Protein AF-A0A359KHU2-F1 (afdb_monomer)

Sequence (133 aa):
MDNITGSVISAAAETDDRGTYNAELVQIEGGAFSRIGGPVVDLYRGGTDESTFGPRLVIRGASFERVGSSERPSILMRGVQHAELVDNTLTDSGAISFSHRVGEPVLAVAGNRLVRTPEMQTDIAPIAATEEF

Mean predicted aligned error: 3.94 Å

Nearest PDB structures (foldseek):
  8bwk-assembly2_B  TM=9.167E-01  e=1.072E-06  uncultured bacterium
  5gkd-assembly3_C  TM=9.195E-01  e=2.339E-06  Paraglaciecola chathamensis
  8bwk-assembly4_D  TM=9.504E-01  e=8.592E-06  uncultured bacterium
  5gkq-assembly1_A  TM=8.945E-01  e=5.894E-05  Paraglaciecola chathamensis S18K6
  7o7t-assembly1_A  TM=8.087E-01  e=2.165E-04  Paraglaciecola sp. T6c

Solvent-accessible surface area (backbone atoms only — not comparable to full-atom values): 6817 Å² total; per-residue (Å²): 91,68,74,38,74,49,54,76,41,75,34,50,81,49,77,81,41,75,40,49,58,71,51,59,71,49,78,43,77,40,63,54,39,31,45,21,54,22,18,50,37,35,41,29,33,28,45,76,60,74,90,62,82,50,29,33,39,39,39,34,53,25,38,35,37,36,16,20,33,98,90,35,35,25,32,35,36,32,29,50,30,31,37,36,45,32,48,28,39,34,32,56,21,15,25,42,36,43,38,77,68,61,85,88,54,49,44,26,47,35,78,59,45,70,43,83,24,59,72,73,45,59,83,67,84,71,40,75,58,64,97,86,120

Structure (mmCIF, N/CA/C/O backbone):
data_AF-A0A359KHU2-F1
#
_entry.id   AF-A0A359KHU2-F1
#
loop_
_atom_site.group_PDB
_atom_site.id
_atom_site.type_symbol
_atom_site.label_atom_id
_atom_site.label_alt_id
_atom_site.label_comp_id
_atom_site.label_asym_id
_atom_site.label_entity_id
_atom_site.label_seq_id
_atom_site.pdbx_PDB_ins_code
_atom_site.Cartn_x
_atom_site.Cartn_y
_atom_site.Cartn_z
_atom_site.occupancy
_atom_site.B_iso_or_equiv
_atom_site.auth_seq_id
_atom_site.auth_comp_id
_atom_site.auth_asym_id
_atom_site.auth_atom_id
_atom_site.pdbx_PDB_model_num
ATOM 1 N N . MET A 1 1 ? 0.024 -5.464 15.284 1.00 85.88 1 MET A N 1
ATOM 2 C CA . MET A 1 1 ? 0.582 -4.121 15.546 1.00 85.88 1 MET A CA 1
ATOM 3 C C . MET A 1 1 ? -0.542 -3.218 16.005 1.00 85.88 1 MET A C 1
ATOM 5 O O . MET A 1 1 ? -1.641 -3.347 15.479 1.00 85.88 1 MET A O 1
ATOM 9 N N . ASP A 1 2 ? -0.284 -2.345 16.971 1.00 94.38 2 ASP A N 1
ATOM 10 C CA . ASP A 1 2 ? -1.311 -1.479 17.546 1.00 94.38 2 ASP A CA 1
ATOM 11 C C . ASP A 1 2 ? -0.733 -0.115 17.956 1.00 94.38 2 ASP A C 1
ATOM 13 O O . ASP A 1 2 ? 0.409 -0.049 18.409 1.00 94.38 2 ASP A O 1
ATOM 17 N N . ASN A 1 3 ? -1.537 0.942 17.821 1.00 96.00 3 ASN A N 1
ATOM 18 C CA . ASN A 1 3 ? -1.270 2.307 18.286 1.00 96.00 3 ASN A CA 1
ATOM 19 C C . ASN A 1 3 ? 0.041 2.914 17.750 1.00 96.00 3 ASN A C 1
ATOM 21 O O . ASN A 1 3 ? 0.915 3.336 18.509 1.00 96.00 3 ASN A O 1
ATOM 25 N N . ILE A 1 4 ? 0.163 2.965 16.424 1.00 96.31 4 ILE A N 1
ATOM 26 C CA . ILE A 1 4 ? 1.307 3.548 15.712 1.00 96.31 4 ILE A CA 1
ATOM 27 C C . ILE A 1 4 ? 0.867 4.858 15.061 1.00 96.31 4 ILE A C 1
ATOM 29 O O . ILE A 1 4 ? -0.171 4.912 14.415 1.00 96.31 4 ILE A O 1
ATOM 33 N N . THR A 1 5 ? 1.647 5.929 15.193 1.00 93.75 5 THR A N 1
ATOM 34 C CA . THR A 1 5 ? 1.281 7.247 14.637 1.00 93.75 5 THR A CA 1
ATOM 35 C C . THR A 1 5 ? 1.648 7.413 13.159 1.00 93.75 5 THR A C 1
ATOM 37 O O . THR A 1 5 ? 1.005 8.194 12.458 1.00 93.75 5 THR A O 1
ATOM 40 N N . GLY A 1 6 ? 2.666 6.688 12.688 1.00 92.25 6 GLY A N 1
ATOM 41 C CA . GLY A 1 6 ? 3.129 6.669 11.298 1.00 92.25 6 GLY A CA 1
ATOM 42 C C . GLY A 1 6 ? 2.721 5.399 10.549 1.00 92.25 6 GLY A C 1
ATOM 43 O O . GLY A 1 6 ? 1.660 4.832 10.810 1.00 92.25 6 GLY A O 1
ATOM 44 N N . SER A 1 7 ? 3.580 4.959 9.629 1.00 95.38 7 SER A N 1
ATOM 45 C CA . SER A 1 7 ? 3.407 3.714 8.872 1.00 95.38 7 SER A CA 1
ATOM 46 C C . SER A 1 7 ? 4.072 2.524 9.566 1.00 95.38 7 SER A C 1
ATOM 48 O O . SER A 1 7 ? 5.004 2.706 10.350 1.00 95.38 7 SER A O 1
ATOM 50 N N . VAL A 1 8 ? 3.629 1.299 9.261 1.00 95.94 8 VAL A N 1
ATOM 51 C CA . VAL A 1 8 ? 4.294 0.075 9.757 1.00 95.94 8 VAL A CA 1
ATOM 52 C C . VAL A 1 8 ? 5.480 -0.292 8.865 1.00 95.94 8 VAL A C 1
ATOM 54 O O . VAL A 1 8 ? 6.586 -0.487 9.360 1.00 95.94 8 VAL A O 1
ATOM 57 N N . ILE A 1 9 ? 5.261 -0.341 7.552 1.00 95.75 9 ILE A N 1
ATOM 58 C CA . ILE A 1 9 ? 6.290 -0.521 6.528 1.00 95.75 9 ILE A CA 1
ATOM 59 C C . ILE A 1 9 ? 6.288 0.736 5.663 1.00 95.75 9 ILE A C 1
ATOM 61 O O . ILE A 1 9 ? 5.299 1.040 4.998 1.00 95.75 9 ILE A O 1
ATOM 65 N N . SER A 1 10 ? 7.399 1.468 5.686 1.00 94.81 10 SER A N 1
ATOM 66 C CA . SER A 1 10 ? 7.629 2.619 4.815 1.00 94.81 10 SER A CA 1
ATOM 67 C C . SER A 1 10 ? 8.832 2.329 3.926 1.00 94.81 10 SER A C 1
ATOM 69 O O . SER A 1 10 ? 9.971 2.336 4.389 1.00 94.81 10 SER A O 1
ATOM 71 N N . ALA A 1 11 ? 8.558 2.035 2.660 1.00 92.62 11 ALA A N 1
ATOM 72 C CA . ALA A 1 11 ? 9.534 1.765 1.610 1.00 92.62 11 ALA A CA 1
ATOM 73 C C . ALA A 1 11 ? 9.298 2.763 0.464 1.00 92.62 11 ALA A C 1
ATOM 75 O O . ALA A 1 11 ? 9.034 2.394 -0.681 1.00 92.62 11 ALA A O 1
ATOM 76 N N . ALA A 1 12 ? 9.331 4.046 0.837 1.00 88.94 12 ALA A N 1
ATOM 77 C CA . ALA A 1 12 ? 9.010 5.176 -0.026 1.00 88.94 12 ALA A CA 1
ATOM 78 C C . ALA A 1 12 ? 9.996 6.352 0.109 1.00 88.94 12 ALA A C 1
ATOM 80 O O . ALA A 1 12 ? 9.623 7.512 -0.062 1.00 88.94 12 ALA A O 1
ATOM 81 N N . ALA A 1 13 ? 11.247 6.060 0.470 1.00 84.50 13 ALA A N 1
ATOM 82 C CA . ALA A 1 13 ? 12.287 7.066 0.663 1.00 84.50 13 ALA A CA 1
ATOM 83 C C . ALA A 1 13 ? 12.865 7.585 -0.668 1.00 84.50 13 ALA A C 1
ATOM 85 O O . ALA A 1 13 ? 13.254 8.752 -0.745 1.00 84.50 13 ALA A O 1
ATOM 86 N N . GLU A 1 14 ? 12.891 6.752 -1.714 1.00 80.69 14 GLU A N 1
ATOM 87 C CA . GLU A 1 14 ? 13.364 7.150 -3.048 1.00 80.69 14 GLU A CA 1
ATOM 88 C C . GLU A 1 14 ? 12.372 8.108 -3.708 1.00 80.69 14 GLU A C 1
ATOM 90 O O . GLU A 1 14 ? 11.324 7.689 -4.170 1.00 80.69 14 GLU A O 1
ATOM 95 N N . THR A 1 15 ? 12.669 9.404 -3.757 1.00 80.25 15 THR A N 1
ATOM 96 C CA . THR A 1 15 ? 11.730 10.435 -4.259 1.00 80.25 15 THR A CA 1
ATOM 97 C C . THR A 1 15 ? 12.274 11.223 -5.447 1.00 80.25 15 THR A C 1
ATOM 99 O O . THR A 1 15 ? 11.701 12.232 -5.847 1.00 80.25 15 THR A O 1
ATOM 102 N N . ASP A 1 16 ? 13.384 10.767 -6.023 1.00 80.88 16 ASP A N 1
ATOM 103 C CA . ASP A 1 16 ? 14.092 11.444 -7.111 1.00 80.88 16 ASP A CA 1
ATOM 104 C C . ASP A 1 16 ? 13.606 11.052 -8.518 1.00 80.88 16 ASP A C 1
ATOM 106 O O . ASP A 1 16 ? 14.138 11.547 -9.512 1.00 80.88 16 ASP A O 1
ATOM 110 N N . ASP A 1 17 ? 12.596 10.181 -8.589 1.00 79.12 17 ASP A N 1
ATOM 111 C CA . ASP A 1 17 ? 11.946 9.717 -9.813 1.00 79.12 17 ASP A CA 1
ATOM 112 C C . ASP A 1 17 ? 12.895 9.079 -10.840 1.00 79.12 17 ASP A C 1
ATOM 114 O O . ASP A 1 17 ? 12.713 9.214 -12.051 1.00 79.12 17 ASP A O 1
ATOM 118 N N . ARG A 1 18 ? 13.895 8.327 -10.361 1.00 79.69 18 ARG A N 1
ATOM 119 C CA . ARG A 1 18 ? 14.868 7.626 -11.218 1.00 79.69 18 ARG A CA 1
ATOM 120 C C . ARG A 1 18 ? 14.584 6.146 -11.468 1.00 79.69 18 ARG A C 1
ATOM 122 O O . ARG A 1 18 ? 15.424 5.480 -12.059 1.00 79.69 18 ARG A O 1
ATOM 129 N N . GLY A 1 19 ? 13.437 5.624 -11.036 1.00 74.38 19 GLY A N 1
ATOM 130 C CA . GLY A 1 19 ? 13.144 4.190 -11.132 1.00 74.38 19 GLY A CA 1
ATOM 131 C C . GLY A 1 19 ? 13.598 3.366 -9.932 1.00 74.38 19 GLY A C 1
ATOM 132 O O . GLY A 1 19 ? 13.262 2.188 -9.857 1.00 74.38 19 GLY A O 1
ATOM 133 N N . THR A 1 20 ? 14.321 3.963 -8.982 1.00 81.62 20 THR A N 1
ATOM 134 C CA . THR A 1 20 ? 14.753 3.302 -7.748 1.00 81.62 20 THR A CA 1
ATOM 135 C C . THR A 1 20 ? 13.575 3.073 -6.798 1.00 81.62 20 THR A C 1
ATOM 137 O O . THR A 1 20 ? 12.600 3.830 -6.766 1.00 81.62 20 THR A O 1
ATOM 140 N N . TYR A 1 21 ? 13.658 1.994 -6.022 1.00 85.19 21 T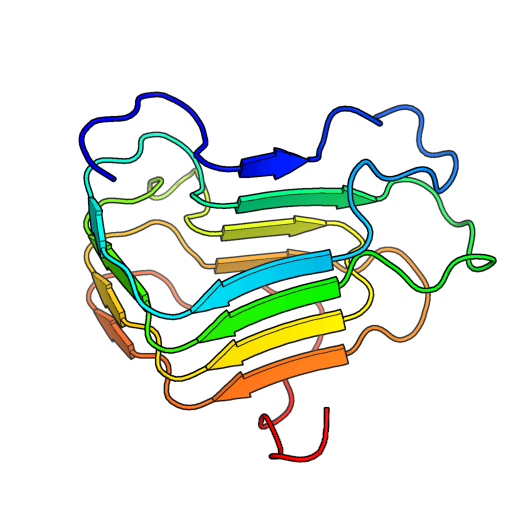YR A N 1
ATOM 141 C CA . TYR A 1 21 ? 12.681 1.637 -4.997 1.00 85.19 21 TYR A CA 1
ATOM 142 C C . TYR A 1 21 ? 13.363 0.899 -3.842 1.00 85.19 21 TYR A C 1
ATOM 144 O O . TYR A 1 21 ? 14.428 0.306 -4.000 1.00 85.19 21 TYR A O 1
ATOM 152 N N . ASN A 1 22 ? 12.758 0.954 -2.653 1.00 88.50 22 ASN A N 1
ATOM 153 C CA . ASN A 1 22 ? 13.421 0.519 -1.419 1.00 88.50 22 ASN A CA 1
ATOM 154 C C . ASN A 1 22 ? 13.253 -0.971 -1.084 1.00 88.50 22 ASN A C 1
ATOM 156 O O . ASN A 1 22 ? 13.962 -1.473 -0.212 1.00 88.50 22 ASN A O 1
ATOM 160 N N . ALA A 1 23 ? 12.316 -1.672 -1.724 1.00 91.56 23 ALA A N 1
ATOM 161 C CA . ALA A 1 23 ? 12.045 -3.079 -1.448 1.00 91.56 23 ALA A CA 1
ATOM 162 C C . ALA A 1 23 ? 11.556 -3.815 -2.698 1.00 91.56 23 ALA A C 1
ATOM 164 O O . ALA A 1 23 ? 10.624 -3.360 -3.355 1.00 91.56 23 ALA A O 1
ATOM 165 N N . GLU A 1 24 ? 12.155 -4.972 -2.981 1.00 93.31 24 GLU A N 1
ATOM 166 C CA . GLU A 1 24 ? 11.721 -5.854 -4.071 1.00 93.31 24 GLU A CA 1
ATOM 167 C C . GLU A 1 24 ? 10.410 -6.565 -3.742 1.00 93.31 24 GLU A C 1
ATOM 169 O O . GLU A 1 24 ? 9.486 -6.555 -4.546 1.00 93.31 24 GLU A O 1
ATOM 174 N N . LEU A 1 25 ? 10.314 -7.143 -2.542 1.00 95.06 25 LEU A N 1
ATOM 175 C CA . LEU A 1 25 ? 9.147 -7.887 -2.083 1.00 95.06 25 LEU A CA 1
ATOM 176 C C . LEU A 1 25 ? 8.748 -7.425 -0.684 1.00 95.06 25 LEU A C 1
ATOM 178 O O . LEU A 1 25 ? 9.551 -7.463 0.249 1.00 95.06 25 LEU A O 1
ATOM 182 N N . VAL A 1 26 ? 7.480 -7.052 -0.534 1.00 97.12 26 VAL A N 1
ATOM 183 C CA . VAL A 1 26 ? 6.819 -6.897 0.764 1.00 97.12 26 VAL A CA 1
ATOM 184 C C . VAL A 1 26 ? 5.701 -7.925 0.853 1.00 97.12 26 VAL A C 1
ATOM 186 O O . VAL A 1 26 ? 4.825 -7.966 -0.007 1.00 97.12 26 VAL A O 1
ATOM 189 N N . GLN A 1 27 ? 5.722 -8.746 1.900 1.00 97.50 27 GLN A N 1
ATOM 190 C CA . GLN A 1 27 ? 4.746 -9.811 2.111 1.00 97.50 27 GLN A CA 1
ATOM 191 C C . GLN A 1 27 ? 4.183 -9.747 3.532 1.00 97.50 27 GLN A C 1
ATOM 193 O O . GLN A 1 27 ? 4.932 -9.697 4.508 1.00 97.50 27 GLN A O 1
ATOM 198 N N . ILE A 1 28 ? 2.856 -9.733 3.637 1.00 97.62 28 ILE A N 1
ATOM 199 C CA . ILE A 1 28 ? 2.099 -9.794 4.887 1.00 97.62 28 ILE A CA 1
ATOM 200 C C . ILE A 1 28 ? 1.130 -10.970 4.779 1.00 97.62 28 ILE A C 1
ATOM 202 O O . ILE A 1 28 ? 0.220 -10.960 3.954 1.00 97.62 28 ILE A O 1
ATOM 206 N N . GLU A 1 29 ? 1.309 -11.971 5.633 1.00 96.44 29 GLU A N 1
ATOM 207 C CA . GLU A 1 29 ? 0.415 -13.125 5.727 1.00 96.44 29 GLU A CA 1
ATOM 208 C C . GLU A 1 29 ? -0.210 -13.168 7.117 1.00 96.44 29 GLU A C 1
ATOM 210 O O . GLU A 1 29 ? 0.470 -13.328 8.133 1.00 96.44 29 GLU A O 1
ATOM 215 N N . GLY A 1 30 ? -1.523 -12.980 7.167 1.00 95.50 30 GLY A N 1
ATOM 216 C CA . GLY A 1 30 ? -2.262 -12.816 8.402 1.00 95.50 30 GLY A CA 1
ATOM 217 C C . GLY A 1 30 ? -1.932 -11.515 9.135 1.00 95.50 30 GLY A C 1
ATOM 218 O O . GLY A 1 30 ? -1.453 -10.526 8.579 1.00 95.50 30 GLY A O 1
ATOM 219 N N . GLY A 1 31 ? -2.203 -11.527 10.438 1.00 96.12 31 GLY A N 1
ATOM 220 C CA . GLY A 1 31 ? -1.914 -10.410 11.328 1.00 96.12 31 GLY A CA 1
ATOM 221 C C . GLY A 1 31 ? -3.082 -9.441 11.523 1.00 96.12 31 GLY A C 1
ATOM 222 O O . GLY A 1 31 ? -4.064 -9.408 10.779 1.00 96.12 31 GLY A O 1
ATOM 223 N N . ALA A 1 32 ? -2.966 -8.657 12.591 1.00 98.31 32 ALA A N 1
ATOM 224 C CA . ALA A 1 32 ? -3.922 -7.625 12.959 1.00 98.31 32 ALA A CA 1
ATOM 225 C C . ALA A 1 32 ? -3.199 -6.291 13.143 1.00 98.31 32 ALA A C 1
ATOM 227 O O . ALA A 1 32 ? -2.225 -6.195 13.900 1.00 98.31 32 ALA A O 1
ATOM 228 N N . PHE A 1 33 ? -3.686 -5.274 12.444 1.00 98.62 33 PHE A N 1
ATOM 229 C CA . PHE A 1 33 ? -3.181 -3.911 12.463 1.00 98.62 33 PHE A CA 1
ATOM 230 C C . PHE A 1 33 ? -4.304 -2.998 12.923 1.00 98.62 33 PHE A C 1
ATOM 232 O O . PHE A 1 33 ? -5.318 -2.868 12.241 1.00 98.62 33 PHE A O 1
ATOM 239 N N . SER A 1 34 ? -4.140 -2.378 14.085 1.00 98.38 34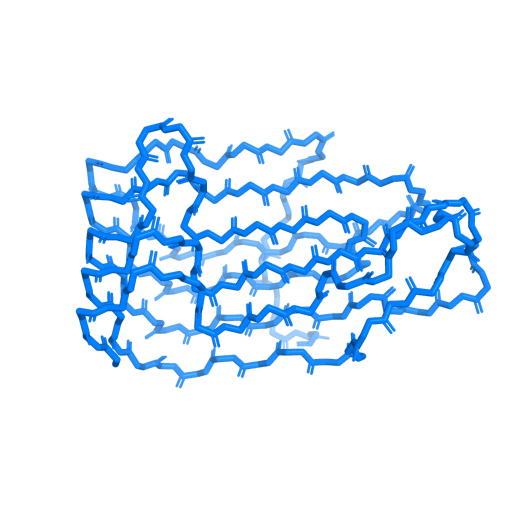 SER A N 1
ATOM 240 C CA . SER A 1 34 ? -5.152 -1.479 14.624 1.00 98.38 34 SER A CA 1
ATOM 241 C C . SER A 1 34 ? -4.564 -0.140 15.036 1.00 98.38 34 SER A C 1
ATOM 243 O O . SER A 1 34 ? -3.404 -0.057 15.433 1.00 98.38 34 SER A O 1
ATOM 245 N N . ARG A 1 35 ? -5.354 0.934 14.911 1.00 98.19 35 ARG A N 1
ATOM 246 C CA . ARG A 1 35 ? -4.944 2.291 15.327 1.00 98.19 35 ARG A CA 1
ATOM 247 C C . ARG A 1 35 ? -3.604 2.715 14.727 1.00 98.19 35 ARG A C 1
ATOM 249 O O . ARG A 1 35 ? -2.683 3.101 15.445 1.00 98.19 35 ARG A O 1
ATOM 256 N N . ILE A 1 36 ? -3.496 2.610 13.409 1.00 98.44 36 ILE A N 1
ATOM 257 C CA . ILE A 1 36 ? -2.305 3.032 12.673 1.00 98.44 36 ILE A CA 1
ATOM 258 C C . ILE A 1 36 ? -2.640 4.363 11.994 1.00 98.44 36 ILE A C 1
ATOM 260 O O . ILE A 1 36 ? -3.571 4.430 11.200 1.00 98.44 36 ILE A O 1
ATOM 264 N N . GLY A 1 37 ? -1.929 5.437 12.337 1.00 96.69 37 GLY A N 1
ATOM 265 C CA . GLY A 1 37 ? -2.213 6.796 11.860 1.00 96.69 37 GLY A CA 1
ATOM 266 C C . GLY A 1 37 ? -1.814 7.050 10.402 1.00 96.69 37 GLY A C 1
ATOM 267 O O . GLY A 1 37 ? -2.323 7.979 9.769 1.00 96.69 37 GLY A O 1
ATOM 268 N N . GLY A 1 38 ? -0.905 6.235 9.867 1.00 96.12 38 GLY A N 1
ATOM 269 C CA . GLY A 1 38 ? -0.570 6.155 8.448 1.00 96.12 38 GLY A CA 1
ATOM 270 C C . GLY A 1 38 ? -1.039 4.840 7.814 1.00 96.12 38 GLY A C 1
ATOM 271 O O . GLY A 1 38 ? -1.769 4.067 8.443 1.00 96.12 38 GLY A O 1
ATOM 272 N N . PRO A 1 39 ? -0.618 4.562 6.572 1.00 97.88 39 PRO A N 1
ATOM 273 C CA . PRO A 1 39 ? -0.834 3.254 5.974 1.00 97.88 39 PRO A CA 1
ATOM 274 C C . PRO A 1 39 ? -0.017 2.177 6.703 1.00 97.88 39 PRO A C 1
ATOM 276 O O . PRO A 1 39 ? 1.069 2.434 7.222 1.00 97.88 39 PRO A O 1
ATOM 279 N N . VAL A 1 40 ? -0.481 0.928 6.693 1.00 98.38 40 VAL A N 1
ATOM 280 C CA . VAL A 1 40 ? 0.370 -0.202 7.102 1.00 98.38 40 VAL A CA 1
ATOM 281 C C . VAL A 1 40 ? 1.530 -0.374 6.125 1.00 98.38 40 VAL A C 1
ATOM 283 O O . VAL A 1 40 ? 2.646 -0.620 6.570 1.00 98.38 40 VAL A O 1
ATOM 286 N N . VAL A 1 41 ? 1.295 -0.185 4.826 1.00 98.12 41 VAL A N 1
ATOM 287 C CA . VAL A 1 41 ? 2.334 -0.232 3.789 1.00 98.12 41 VAL A CA 1
ATOM 288 C C . VAL A 1 41 ? 2.297 1.052 2.965 1.00 98.12 41 VAL A C 1
ATOM 290 O O . VAL A 1 41 ? 1.265 1.360 2.374 1.00 98.12 41 VAL A O 1
ATOM 293 N N . ASP A 1 42 ? 3.417 1.772 2.910 1.00 97.50 42 ASP A N 1
ATOM 294 C CA . ASP A 1 42 ? 3.687 2.834 1.933 1.00 97.50 42 ASP A CA 1
ATOM 295 C C . ASP A 1 42 ? 4.824 2.377 1.014 1.00 97.50 42 ASP A C 1
ATOM 297 O O . ASP A 1 42 ? 5.985 2.325 1.432 1.00 97.50 42 ASP A O 1
ATOM 301 N N . LEU A 1 43 ? 4.470 1.992 -0.213 1.00 95.88 43 LEU A N 1
ATOM 302 C CA . LEU A 1 43 ? 5.403 1.575 -1.255 1.00 95.88 43 LEU A CA 1
ATOM 303 C C . LEU A 1 43 ? 5.428 2.596 -2.382 1.00 95.88 43 LEU A C 1
ATOM 305 O O . LEU A 1 43 ? 4.387 2.936 -2.956 1.00 95.88 43 LEU A O 1
ATOM 309 N N . TYR A 1 44 ? 6.635 3.034 -2.728 1.00 94.62 44 TYR A N 1
ATOM 310 C CA . TYR A 1 44 ? 6.860 3.972 -3.814 1.00 94.62 44 TYR A CA 1
ATOM 311 C C . TYR A 1 44 ? 7.987 3.514 -4.733 1.00 94.62 44 TYR A C 1
ATOM 313 O O . TYR A 1 44 ? 9.091 3.207 -4.286 1.00 94.62 44 TYR A O 1
ATOM 321 N N . ARG A 1 45 ? 7.693 3.545 -6.032 1.00 90.94 45 ARG A N 1
ATOM 322 C CA . ARG A 1 45 ? 8.667 3.563 -7.116 1.00 90.94 45 ARG A CA 1
ATOM 323 C C . ARG A 1 45 ? 8.382 4.775 -7.994 1.00 90.94 45 ARG A C 1
ATOM 325 O O . ARG A 1 45 ? 7.294 4.905 -8.561 1.00 90.94 45 ARG A O 1
ATOM 332 N N . GLY A 1 46 ? 9.358 5.669 -8.067 1.00 84.50 46 GLY A N 1
ATOM 333 C CA . GLY A 1 46 ? 9.288 6.878 -8.876 1.00 84.50 46 GLY A CA 1
ATOM 334 C C . GLY A 1 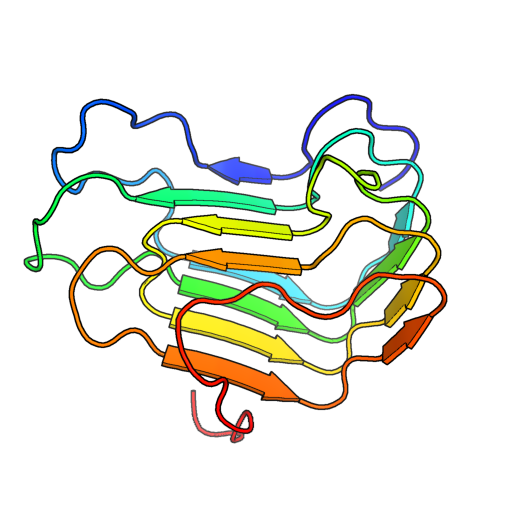46 ? 9.805 6.671 -10.296 1.00 84.50 46 GLY A C 1
ATOM 335 O O . GLY A 1 46 ? 10.426 5.658 -10.604 1.00 84.50 46 GLY A O 1
ATOM 336 N N . GLY A 1 47 ? 9.613 7.674 -11.148 1.00 83.19 47 GLY A N 1
ATOM 337 C CA . GLY A 1 47 ? 10.181 7.694 -12.498 1.00 83.19 47 GLY A CA 1
ATOM 338 C C . GLY A 1 47 ? 9.457 6.844 -13.540 1.00 83.19 47 GLY A C 1
ATOM 339 O O . GLY A 1 47 ? 8.353 6.346 -13.321 1.00 83.19 47 GLY A O 1
ATOM 340 N N . THR A 1 48 ? 10.096 6.729 -14.704 1.00 80.56 48 THR A N 1
ATOM 341 C CA . THR A 1 48 ? 9.577 6.028 -15.893 1.00 80.56 48 THR A CA 1
ATOM 342 C C . THR A 1 48 ? 10.501 4.909 -16.363 1.00 80.56 48 THR A C 1
ATOM 344 O O . THR A 1 48 ? 10.412 4.468 -17.503 1.00 80.56 48 THR A O 1
ATOM 347 N N . ASP A 1 49 ? 11.444 4.499 -15.520 1.00 77.56 49 ASP A N 1
ATOM 348 C CA . ASP A 1 49 ? 12.351 3.408 -15.843 1.00 77.56 49 ASP A CA 1
ATOM 349 C C . ASP A 1 49 ? 11.600 2.073 -15.767 1.00 77.56 49 ASP A C 1
ATOM 351 O O . ASP A 1 49 ? 11.062 1.714 -14.721 1.00 77.56 49 ASP A O 1
ATOM 355 N N . GLU A 1 50 ? 11.538 1.352 -16.881 1.00 79.94 50 GLU A N 1
ATOM 356 C CA . GLU A 1 50 ? 10.910 0.028 -16.989 1.00 79.94 50 GLU A CA 1
ATOM 357 C C . GLU A 1 50 ? 11.954 -1.102 -16.981 1.00 79.94 50 GLU A C 1
ATOM 359 O O . GLU A 1 50 ? 11.647 -2.249 -17.288 1.00 79.94 50 GLU A O 1
ATOM 364 N N . SER A 1 51 ? 13.210 -0.803 -16.626 1.00 81.81 51 SER A N 1
ATOM 365 C CA . SER A 1 51 ? 14.293 -1.796 -16.601 1.00 81.81 51 SER A CA 1
ATOM 366 C C . SER A 1 51 ? 14.291 -2.715 -15.370 1.00 81.81 51 SER A C 1
ATOM 368 O O . SER A 1 51 ? 15.180 -3.557 -15.224 1.00 81.81 51 SER A O 1
ATOM 370 N N . THR A 1 52 ? 13.299 -2.578 -14.487 1.00 81.44 52 THR A N 1
ATOM 371 C CA . THR A 1 52 ? 13.180 -3.331 -13.232 1.00 81.44 52 THR A CA 1
ATOM 372 C C . THR A 1 52 ? 11.828 -4.034 -13.129 1.00 81.44 52 THR A C 1
ATOM 374 O O . THR A 1 52 ? 10.864 -3.644 -13.783 1.00 81.44 52 THR A O 1
ATOM 377 N N . PHE A 1 53 ? 11.762 -5.087 -12.308 1.00 81.12 53 PHE A N 1
ATOM 378 C CA . PHE A 1 53 ? 10.572 -5.939 -12.177 1.00 81.12 53 PHE A CA 1
ATOM 379 C C . PHE A 1 53 ? 9.680 -5.589 -10.975 1.00 81.12 53 PHE A C 1
ATOM 381 O O . PHE A 1 53 ? 8.525 -6.007 -10.939 1.00 81.12 53 PHE A O 1
ATOM 388 N N . GLY A 1 54 ? 10.198 -4.851 -9.989 1.00 85.19 54 GLY A N 1
ATOM 389 C CA . GLY A 1 54 ? 9.519 -4.575 -8.723 1.00 85.19 54 GLY A CA 1
ATOM 390 C C . GLY A 1 54 ? 8.999 -3.137 -8.581 1.00 85.19 54 GLY A C 1
ATOM 391 O O . GLY A 1 54 ? 9.135 -2.321 -9.495 1.00 85.19 54 GLY A O 1
ATOM 392 N N . PRO A 1 55 ? 8.419 -2.785 -7.416 1.00 93.81 55 PRO A N 1
ATOM 393 C CA . PRO A 1 55 ? 8.154 -3.657 -6.268 1.00 93.81 55 PRO A CA 1
ATOM 394 C C . PRO A 1 55 ? 7.027 -4.669 -6.496 1.00 93.81 55 PRO A C 1
ATOM 396 O O . PRO A 1 55 ? 6.075 -4.388 -7.233 1.00 93.81 55 PRO A O 1
ATOM 399 N N . ARG A 1 56 ? 7.086 -5.781 -5.755 1.00 96.12 56 ARG A N 1
ATOM 400 C CA . ARG A 1 56 ? 5.978 -6.714 -5.534 1.00 96.12 56 ARG A CA 1
ATOM 401 C C . ARG A 1 56 ? 5.430 -6.592 -4.109 1.00 96.12 56 ARG A C 1
ATOM 403 O O . ARG A 1 56 ? 6.181 -6.601 -3.133 1.00 96.12 56 ARG A O 1
ATOM 410 N N . LEU A 1 57 ? 4.108 -6.509 -3.986 1.00 97.88 57 LEU A N 1
ATOM 411 C CA . LEU A 1 57 ? 3.377 -6.519 -2.722 1.00 97.88 57 LEU A CA 1
ATOM 412 C C . LEU A 1 57 ? 2.431 -7.717 -2.665 1.00 97.88 57 LEU A C 1
ATOM 414 O O . LEU A 1 57 ? 1.648 -7.942 -3.581 1.00 97.88 57 LEU A O 1
ATOM 418 N N . VAL A 1 58 ? 2.448 -8.427 -1.543 1.00 98.00 58 VAL A N 1
ATOM 419 C CA . VAL A 1 58 ? 1.513 -9.507 -1.235 1.00 98.00 58 VAL A CA 1
ATOM 420 C C . VAL A 1 58 ? 0.925 -9.282 0.155 1.00 98.00 58 VAL A C 1
ATOM 422 O O . VAL A 1 58 ? 1.662 -9.202 1.135 1.00 98.00 58 VAL A O 1
ATOM 425 N N . ILE A 1 59 ? -0.401 -9.208 0.266 1.00 98.25 59 ILE A N 1
ATOM 426 C CA . ILE A 1 59 ? -1.113 -9.143 1.546 1.00 98.25 59 ILE A CA 1
ATOM 427 C C . ILE A 1 59 ? -2.261 -10.153 1.527 1.00 98.25 59 ILE A C 1
ATOM 429 O O . ILE A 1 59 ? -3.217 -10.002 0.760 1.00 98.25 59 ILE A O 1
ATOM 433 N N . ARG A 1 60 ? -2.178 -11.171 2.387 1.00 98.31 60 ARG A N 1
ATOM 434 C CA . ARG A 1 60 ? -3.162 -12.254 2.476 1.00 98.31 60 ARG A CA 1
ATOM 435 C C . ARG A 1 60 ? -3.709 -12.412 3.888 1.00 98.31 60 ARG A C 1
ATOM 437 O O . ARG A 1 60 ? -2.930 -12.499 4.831 1.00 98.31 60 ARG A O 1
ATOM 444 N N . GLY A 1 61 ? -5.028 -12.518 4.043 1.00 98.38 61 GLY A N 1
ATOM 445 C CA . GLY A 1 61 ? -5.666 -12.918 5.306 1.00 98.38 61 GLY A CA 1
ATOM 446 C C . GLY A 1 61 ? -5.464 -11.958 6.488 1.00 98.38 61 GLY A C 1
ATOM 447 O O . GLY A 1 61 ? -5.588 -12.374 7.642 1.00 98.38 61 GLY A O 1
ATOM 448 N N . ALA A 1 62 ? -5.114 -10.694 6.239 1.00 98.56 62 ALA A N 1
ATOM 449 C CA . ALA A 1 62 ? -4.827 -9.709 7.278 1.00 98.56 62 ALA A CA 1
ATOM 450 C C . ALA A 1 62 ? -6.073 -8.905 7.691 1.00 98.56 62 ALA A C 1
ATOM 452 O O . ALA A 1 62 ? -7.027 -8.727 6.928 1.00 98.56 62 ALA A O 1
ATOM 453 N N . SER A 1 63 ? -6.051 -8.374 8.915 1.00 98.62 63 SER A N 1
ATOM 454 C CA . SER A 1 63 ? -7.099 -7.492 9.440 1.00 98.62 63 SER A CA 1
ATOM 455 C C . SER A 1 63 ? -6.570 -6.093 9.747 1.00 98.62 63 SER A C 1
ATOM 457 O O . SER A 1 63 ? 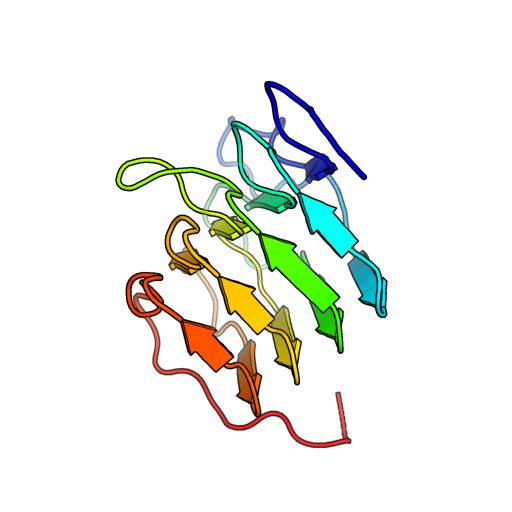-5.534 -5.931 10.393 1.00 98.62 63 SER A O 1
ATOM 459 N N . PHE A 1 64 ? -7.309 -5.082 9.298 1.00 98.75 64 PHE A N 1
ATOM 460 C CA . PHE A 1 64 ? -7.004 -3.667 9.481 1.00 98.75 64 PHE A CA 1
ATOM 461 C C . PHE A 1 64 ? -8.199 -2.986 10.150 1.00 98.75 64 PHE A C 1
ATOM 463 O O . PHE A 1 64 ? -9.314 -3.033 9.631 1.00 98.75 64 PHE A O 1
ATOM 470 N N . GLU A 1 65 ? -7.982 -2.361 11.303 1.00 98.75 65 GLU A N 1
ATOM 471 C CA . GLU A 1 65 ? -9.020 -1.643 12.046 1.00 98.75 65 GLU A CA 1
ATOM 472 C C . GLU A 1 65 ? -8.539 -0.234 12.400 1.00 98.75 65 GLU A C 1
ATOM 474 O O . GLU A 1 65 ? -7.605 -0.067 13.188 1.00 98.75 65 GLU A O 1
ATOM 479 N N . ARG A 1 66 ? -9.193 0.803 11.866 1.00 98.50 66 ARG A N 1
ATOM 480 C CA . ARG A 1 66 ? -8.772 2.203 12.074 1.00 98.50 66 ARG A CA 1
ATOM 481 C C . ARG A 1 66 ? -7.315 2.426 11.673 1.00 98.50 66 ARG A C 1
ATOM 483 O O . ARG A 1 66 ? -6.498 2.921 12.452 1.00 98.50 66 ARG A O 1
ATOM 490 N N . VAL A 1 67 ? -7.004 1.992 10.457 1.00 98.75 67 VAL A N 1
ATOM 491 C CA . VAL A 1 67 ? -5.724 2.211 9.784 1.00 98.75 67 VAL A CA 1
ATOM 492 C C . VAL A 1 67 ? -5.902 3.331 8.765 1.00 98.75 67 VAL A C 1
ATOM 494 O O . VAL A 1 67 ? -6.823 3.279 7.951 1.00 98.75 67 VAL A O 1
ATOM 497 N N . GLY A 1 68 ? -5.024 4.328 8.784 1.00 97.69 68 GLY A N 1
ATOM 498 C CA . GLY A 1 68 ? -5.170 5.530 7.970 1.00 97.69 68 GLY A CA 1
ATOM 499 C C . GLY A 1 68 ? -6.386 6.372 8.380 1.00 97.69 68 GLY A C 1
ATOM 500 O O . GLY A 1 68 ? -6.812 6.375 9.536 1.00 97.69 68 GLY A O 1
ATOM 501 N N . SER A 1 69 ? -6.937 7.125 7.430 1.00 94.75 69 SER A N 1
ATOM 502 C CA . SER A 1 69 ? -8.101 7.998 7.619 1.00 94.75 69 SER A CA 1
ATOM 503 C C . SER A 1 69 ? -8.839 8.238 6.295 1.00 94.75 69 SER A C 1
ATOM 505 O O . SER A 1 69 ? -8.470 7.698 5.257 1.00 94.75 69 SER A O 1
ATOM 507 N N . SER A 1 70 ? -9.862 9.096 6.292 1.00 89.06 70 SER A N 1
ATOM 508 C CA . SER A 1 70 ? -10.526 9.528 5.053 1.00 89.06 70 SER A CA 1
ATOM 509 C C . SER A 1 70 ? -9.590 10.225 4.057 1.00 89.06 70 SER A C 1
ATOM 511 O O . SER A 1 70 ? -9.875 10.236 2.866 1.00 89.06 70 SER A O 1
ATOM 513 N N . GLU A 1 71 ? -8.486 10.803 4.536 1.0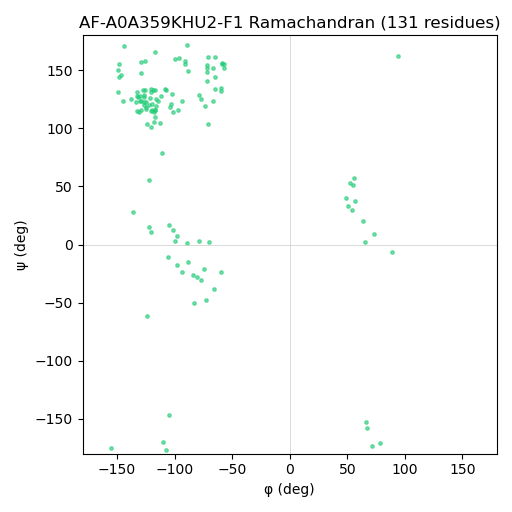0 91.75 71 GLU A N 1
ATOM 514 C CA . GLU A 1 71 ? -7.493 11.518 3.719 1.00 91.75 71 GLU A CA 1
ATOM 515 C C . GLU A 1 71 ? -6.195 10.722 3.528 1.00 91.75 71 GLU A C 1
ATOM 517 O O . GLU A 1 71 ? -5.336 11.107 2.737 1.00 91.75 71 GLU A O 1
ATOM 522 N N . ARG A 1 72 ? -6.018 9.627 4.278 1.00 95.12 72 ARG A N 1
ATOM 523 C CA . ARG A 1 72 ? -4.792 8.824 4.282 1.00 95.12 72 ARG A CA 1
ATOM 524 C C . ARG A 1 72 ? -5.121 7.362 4.014 1.00 95.12 72 ARG A C 1
ATOM 526 O O . ARG A 1 72 ? -5.826 6.760 4.824 1.00 95.12 72 ARG A O 1
ATOM 533 N N . PRO A 1 73 ? -4.590 6.764 2.940 1.00 98.12 73 PRO A N 1
ATOM 534 C CA . PRO A 1 73 ? -4.821 5.358 2.647 1.00 98.12 73 PRO A CA 1
ATOM 535 C C . PRO A 1 73 ? -4.388 4.438 3.789 1.00 98.12 73 PRO A C 1
ATOM 537 O O . PRO A 1 73 ? -3.461 4.746 4.540 1.00 98.12 73 PRO A O 1
ATOM 540 N N . SER A 1 74 ? -5.046 3.288 3.899 1.00 98.38 74 SER A N 1
ATOM 541 C CA . SER A 1 74 ? -4.630 2.211 4.803 1.00 98.38 74 SER A CA 1
ATOM 542 C C . SER A 1 74 ? -3.501 1.365 4.211 1.00 98.38 74 SER A C 1
ATOM 544 O O . SER A 1 74 ? -2.675 0.822 4.946 1.00 98.38 74 SER A O 1
ATOM 546 N N . ILE A 1 75 ? -3.439 1.299 2.882 1.00 98.56 75 ILE A N 1
ATOM 547 C CA . ILE A 1 75 ? -2.370 0.708 2.074 1.00 98.56 75 ILE A CA 1
ATOM 548 C C . ILE A 1 75 ? -2.138 1.676 0.908 1.00 98.56 75 ILE A C 1
ATOM 550 O O . ILE A 1 75 ? -3.092 2.022 0.209 1.00 98.56 75 ILE A O 1
ATOM 554 N N . LEU A 1 76 ? -0.899 2.129 0.716 1.00 98.25 76 LEU A N 1
ATOM 555 C CA . LEU A 1 76 ? -0.514 3.083 -0.322 1.00 98.25 76 LEU A CA 1
ATOM 556 C C . LEU A 1 76 ? 0.525 2.458 -1.257 1.00 98.25 76 LEU A C 1
ATOM 558 O O . LEU A 1 76 ? 1.642 2.149 -0.847 1.00 98.25 76 LEU A O 1
ATOM 562 N N . MET A 1 77 ? 0.146 2.298 -2.523 1.00 97.88 77 MET A N 1
ATOM 563 C CA . MET A 1 77 ? 0.971 1.719 -3.580 1.00 97.88 77 MET A CA 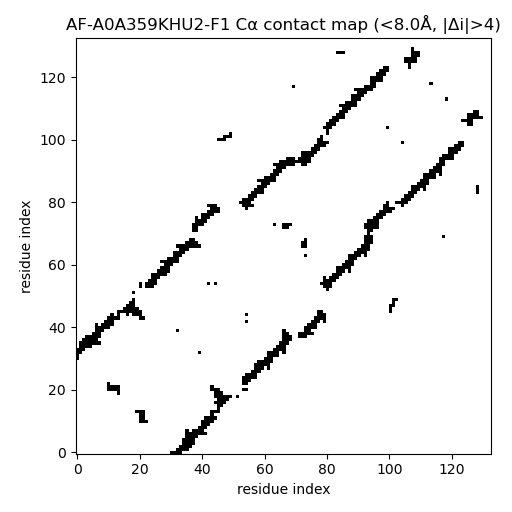1
ATOM 564 C C . MET A 1 77 ? 1.116 2.718 -4.726 1.00 97.88 77 MET A C 1
ATOM 566 O O . MET A 1 77 ? 0.131 3.137 -5.338 1.00 97.88 77 MET A O 1
ATOM 570 N N . ARG A 1 78 ? 2.354 3.099 -5.026 1.00 96.06 78 ARG A N 1
ATOM 571 C CA . ARG A 1 78 ? 2.689 4.054 -6.087 1.00 96.06 78 ARG A CA 1
ATOM 572 C C . ARG A 1 78 ? 3.797 3.462 -6.954 1.00 96.06 78 ARG A C 1
ATOM 574 O O . ARG A 1 78 ? 4.899 3.249 -6.460 1.00 96.06 78 ARG A O 1
ATOM 581 N N . GLY A 1 79 ? 3.505 3.162 -8.219 1.00 94.56 79 GLY A N 1
ATOM 582 C CA . GLY A 1 79 ? 4.477 2.573 -9.156 1.00 94.56 79 GLY A CA 1
ATOM 583 C C . GLY A 1 79 ? 4.827 1.094 -8.910 1.00 94.56 79 GLY A C 1
ATOM 584 O O . GLY A 1 79 ? 5.737 0.569 -9.555 1.00 94.56 79 GLY A O 1
ATOM 585 N N . VAL A 1 80 ? 4.103 0.421 -8.007 1.00 95.94 80 VAL A N 1
ATOM 586 C CA . 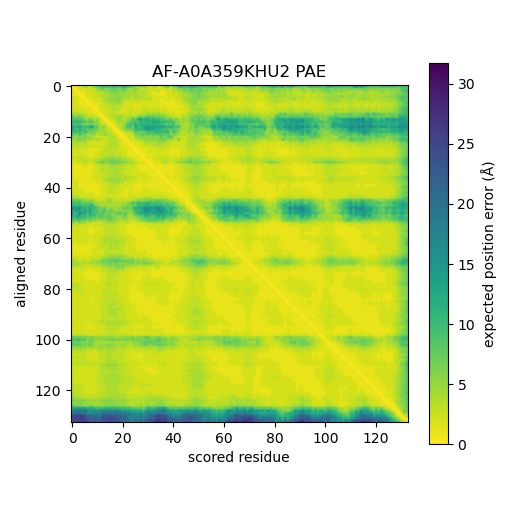VAL A 1 80 ? 4.209 -1.027 -7.741 1.00 95.94 80 VAL A CA 1
ATOM 587 C C . VAL A 1 80 ? 3.883 -1.811 -9.017 1.00 95.94 80 VAL A C 1
ATOM 589 O O . VAL A 1 80 ? 2.920 -1.479 -9.705 1.00 95.94 80 VAL A O 1
ATOM 592 N N . GLN A 1 81 ? 4.695 -2.818 -9.346 1.00 95.44 81 GLN A N 1
ATOM 593 C CA . GLN A 1 81 ? 4.564 -3.594 -10.589 1.00 95.44 81 GLN A CA 1
ATOM 594 C C . GLN A 1 81 ? 3.715 -4.856 -10.413 1.00 95.44 81 GLN A C 1
ATOM 596 O O . GLN A 1 81 ? 3.098 -5.326 -11.364 1.00 95.44 81 GLN A O 1
ATOM 601 N N . HIS A 1 82 ? 3.617 -5.367 -9.185 1.00 96.19 82 HIS A N 1
ATOM 602 C CA . HIS A 1 82 ? 2.764 -6.507 -8.862 1.00 96.19 82 HIS A CA 1
ATOM 603 C C . HIS A 1 82 ? 2.170 -6.344 -7.465 1.00 96.19 82 HIS A C 1
ATOM 605 O O . HIS A 1 82 ? 2.909 -6.208 -6.494 1.00 96.19 82 HIS A O 1
ATOM 611 N N . ALA A 1 83 ? 0.848 -6.372 -7.333 1.00 97.50 83 ALA A N 1
ATOM 612 C CA . ALA A 1 83 ? 0.159 -6.296 -6.050 1.00 97.50 83 ALA A CA 1
ATOM 613 C C . ALA A 1 83 ? -0.921 -7.376 -5.931 1.00 97.50 83 ALA A C 1
ATOM 615 O O . ALA A 1 83 ? -1.804 -7.472 -6.778 1.00 97.50 83 ALA A O 1
ATOM 616 N N . GLU A 1 84 ? -0.879 -8.143 -4.846 1.00 97.75 84 GLU A N 1
ATOM 617 C CA . GLU A 1 84 ? -1.897 -9.123 -4.475 1.00 97.75 84 GLU A CA 1
ATOM 618 C C . GLU A 1 84 ? -2.504 -8.770 -3.124 1.00 97.75 84 GLU A C 1
ATOM 620 O O . GLU A 1 84 ? -1.807 -8.714 -2.110 1.00 97.75 84 GLU A O 1
ATOM 625 N N . LEU A 1 85 ? -3.817 -8.567 -3.108 1.00 98.19 85 LEU A N 1
ATOM 626 C CA . LEU A 1 85 ? -4.594 -8.295 -1.905 1.00 98.19 85 LEU A CA 1
ATOM 627 C C . LEU A 1 85 ? -5.692 -9.353 -1.825 1.00 98.19 85 LEU A C 1
ATOM 629 O O . LEU A 1 85 ? -6.665 -9.286 -2.579 1.00 98.19 85 LEU A O 1
ATOM 633 N N . VAL A 1 86 ? -5.533 -10.348 -0.953 1.00 97.88 86 VAL A N 1
ATOM 634 C CA . VAL A 1 86 ? -6.443 -11.501 -0.881 1.00 97.88 86 VAL A CA 1
ATOM 635 C C . VAL A 1 86 ? -6.972 -11.722 0.534 1.00 97.88 86 VAL A C 1
ATOM 637 O O . VAL A 1 86 ? -6.214 -11.714 1.499 1.00 97.88 86 VAL A O 1
ATOM 640 N N . ASP A 1 87 ? -8.281 -11.933 0.664 1.00 98.12 87 ASP A N 1
ATOM 641 C CA . ASP A 1 87 ? -8.954 -12.322 1.915 1.00 98.12 87 ASP A CA 1
ATOM 642 C C . ASP A 1 87 ? -8.688 -11.393 3.113 1.00 98.12 87 ASP A C 1
ATOM 644 O O . ASP A 1 87 ? -8.720 -11.802 4.276 1.00 98.12 87 ASP A O 1
ATOM 648 N N . ASN A 1 88 ? -8.438 -10.109 2.851 1.00 98.62 88 ASN A N 1
ATOM 649 C CA . ASN A 1 88 ? -8.205 -9.131 3.906 1.00 98.62 88 ASN A CA 1
ATOM 650 C C . ASN A 1 88 ? -9.516 -8.508 4.386 1.00 98.62 88 ASN A C 1
ATOM 652 O O . ASN A 1 88 ? -10.455 -8.299 3.618 1.00 98.62 88 ASN A O 1
ATOM 656 N N . THR A 1 89 ? -9.580 -8.127 5.660 1.00 98.81 89 THR A N 1
ATOM 657 C CA . THR A 1 89 ? -10.699 -7.340 6.198 1.00 98.81 89 THR A CA 1
ATOM 658 C C . THR A 1 89 ? -10.213 -5.961 6.617 1.00 98.81 89 THR A C 1
ATOM 660 O O . THR A 1 89 ? -9.347 -5.852 7.480 1.00 98.81 89 THR A O 1
ATOM 663 N N . LEU A 1 90 ? -10.817 -4.909 6.065 1.00 98.75 90 LEU A N 1
ATOM 664 C CA . LEU A 1 90 ? -10.555 -3.525 6.453 1.00 98.75 90 LEU A CA 1
ATOM 665 C C . LEU A 1 90 ? -11.817 -2.911 7.057 1.00 98.75 90 LEU A C 1
ATOM 667 O O . LEU A 1 90 ? -12.842 -2.786 6.383 1.00 98.75 90 LEU A O 1
ATOM 671 N N . THR A 1 91 ? -11.738 -2.495 8.318 1.00 98.75 91 THR A N 1
ATOM 672 C CA . THR A 1 91 ? -12.852 -1.907 9.072 1.00 98.75 91 THR A CA 1
ATOM 673 C C . THR A 1 91 ? -12.510 -0.495 9.534 1.00 98.75 91 THR A C 1
ATOM 675 O O . THR A 1 91 ? -11.436 -0.279 10.101 1.00 98.75 91 THR A O 1
ATOM 678 N N . ASP A 1 92 ? -13.415 0.459 9.300 1.00 98.44 92 ASP A N 1
ATOM 679 C CA . ASP A 1 92 ? -13.2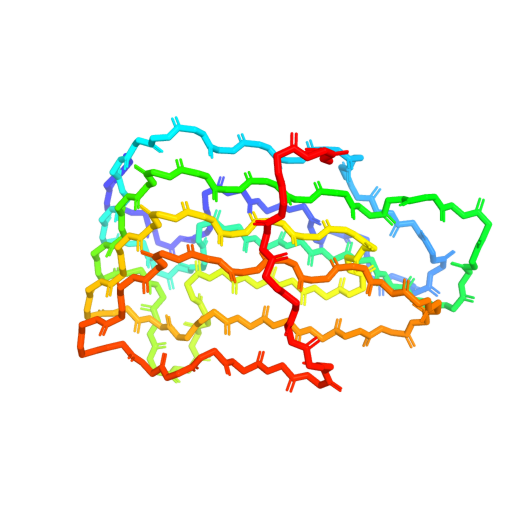65 1.866 9.712 1.00 98.44 92 ASP A CA 1
ATOM 680 C C . ASP A 1 92 ? -11.895 2.458 9.333 1.00 98.44 92 ASP A C 1
ATOM 682 O O . ASP A 1 92 ? -11.249 3.132 10.133 1.00 98.44 92 ASP A O 1
ATOM 686 N N . SER A 1 93 ? -11.402 2.121 8.143 1.00 98.75 93 SER A N 1
ATOM 687 C CA . SER A 1 93 ? -10.043 2.443 7.702 1.00 98.75 93 SER A CA 1
ATOM 688 C C . SER A 1 93 ? -10.058 3.367 6.485 1.00 98.75 93 SER A C 1
ATOM 690 O O . SER A 1 93 ? -11.085 3.551 5.830 1.00 98.75 93 SER A O 1
ATOM 692 N N . GLY A 1 94 ? -8.904 3.956 6.177 1.00 98.56 94 GLY A N 1
ATOM 693 C CA . GLY A 1 94 ? -8.689 4.646 4.913 1.00 98.56 94 GLY A CA 1
ATOM 694 C C . GLY A 1 94 ? -8.757 3.693 3.722 1.00 98.56 94 GLY A C 1
ATOM 695 O O . GLY A 1 94 ? -8.611 2.475 3.871 1.00 98.56 94 GLY A O 1
ATOM 696 N N . ALA A 1 95 ? -8.958 4.251 2.529 1.00 98.19 95 ALA A N 1
ATOM 697 C CA . ALA A 1 95 ? -9.014 3.474 1.293 1.00 98.19 95 ALA A CA 1
ATOM 698 C C . ALA A 1 95 ? -7.718 2.678 1.060 1.00 98.19 95 ALA A C 1
ATOM 700 O O . ALA A 1 95 ? -6.640 3.059 1.521 1.00 98.19 95 ALA A O 1
ATOM 701 N N . ILE A 1 96 ? -7.814 1.597 0.295 1.00 98.56 96 ILE A N 1
ATOM 702 C CA . ILE A 1 96 ? -6.649 1.014 -0.378 1.00 98.56 96 ILE A CA 1
ATOM 703 C C . ILE A 1 96 ? -6.386 1.887 -1.606 1.00 98.56 96 ILE A C 1
ATOM 705 O O . ILE A 1 96 ? -7.318 2.148 -2.366 1.00 98.56 96 ILE A O 1
ATOM 709 N N . SER A 1 97 ? -5.152 2.350 -1.796 1.00 98.44 97 SER A N 1
ATOM 710 C CA . SER A 1 97 ? -4.787 3.227 -2.911 1.00 98.44 97 SER A CA 1
ATOM 711 C C . SER A 1 97 ? -3.690 2.601 -3.763 1.00 98.44 97 SER A C 1
ATOM 713 O O . SER A 1 97 ? -2.632 2.234 -3.250 1.00 98.44 97 SER A O 1
ATOM 715 N N . PHE A 1 98 ? -3.954 2.496 -5.062 1.00 98.25 98 PHE A N 1
ATOM 716 C CA . PHE A 1 98 ? -3.011 2.053 -6.078 1.00 98.25 98 PHE A CA 1
ATOM 717 C C . PHE A 1 98 ? -2.937 3.098 -7.187 1.00 98.25 98 PHE A C 1
ATOM 719 O O . PHE A 1 98 ? -3.962 3.489 -7.731 1.00 98.25 98 PHE A O 1
ATOM 726 N N . SER A 1 99 ? -1.733 3.523 -7.548 1.00 96.56 99 SER A N 1
ATOM 727 C CA . SER A 1 99 ? -1.508 4.320 -8.757 1.00 96.56 99 SER A CA 1
ATOM 728 C C . SER A 1 99 ? -0.399 3.690 -9.575 1.00 96.56 99 SER A C 1
ATOM 730 O O . SER A 1 99 ? 0.720 3.496 -9.074 1.00 96.56 99 SER A O 1
ATOM 732 N N . HIS A 1 100 ? -0.706 3.368 -10.828 1.00 91.88 100 HIS A N 1
ATOM 733 C CA . HIS A 1 100 ? 0.328 3.000 -11.777 1.00 91.88 100 HIS A CA 1
ATOM 734 C C . HIS A 1 100 ? 1.153 4.238 -12.153 1.00 91.88 100 HIS A C 1
ATOM 736 O O . HIS A 1 100 ? 0.780 5.391 -11.924 1.00 91.88 100 HIS A O 1
ATOM 742 N N . ARG A 1 101 ? 2.345 3.988 -12.689 1.00 86.62 101 ARG A N 1
ATOM 743 C CA . ARG A 1 101 ? 3.211 5.032 -13.247 1.00 86.62 101 ARG A CA 1
ATOM 744 C C . ARG A 1 101 ? 3.555 4.688 -14.685 1.00 86.62 101 ARG A C 1
ATOM 746 O O . ARG A 1 101 ? 3.195 5.427 -15.590 1.00 86.62 101 ARG A O 1
ATOM 753 N N . VAL A 1 102 ? 4.217 3.552 -14.867 1.00 88.38 102 VAL A N 1
ATOM 754 C CA . VAL A 1 102 ? 4.643 3.005 -16.159 1.00 88.38 102 VAL A CA 1
ATOM 755 C C . VAL A 1 102 ? 4.539 1.481 -16.141 1.00 88.38 102 VAL A C 1
ATOM 757 O O . VAL A 1 102 ? 4.335 0.898 -15.066 1.00 88.38 102 VAL A O 1
ATOM 760 N N . GLY A 1 103 ? 4.710 0.863 -17.310 1.00 89.25 103 GLY A N 1
ATOM 761 C CA . GLY A 1 103 ? 4.538 -0.570 -17.514 1.00 89.25 103 GLY A CA 1
ATOM 762 C C . GLY A 1 103 ? 3.081 -1.039 -17.456 1.00 89.25 103 GLY A C 1
ATOM 763 O O . GLY A 1 103 ? 2.140 -0.248 -17.358 1.00 89.25 103 GLY A O 1
ATOM 764 N N . GLU A 1 104 ? 2.916 -2.359 -17.494 1.00 91.56 104 GLU A N 1
ATOM 765 C CA . GLU A 1 104 ? 1.634 -3.060 -17.366 1.00 91.56 104 GLU A CA 1
ATOM 766 C C . GLU A 1 104 ? 1.604 -3.813 -16.026 1.00 91.56 104 GLU A C 1
ATOM 768 O O . GLU A 1 104 ? 1.890 -5.012 -15.980 1.00 91.56 104 GLU A O 1
ATOM 773 N N . PRO A 1 105 ? 1.338 -3.122 -14.902 1.00 94.69 105 PRO A N 1
ATOM 774 C CA . PRO A 1 105 ? 1.393 -3.756 -13.596 1.00 94.69 105 PRO A CA 1
ATOM 775 C C . PRO A 1 105 ? 0.226 -4.724 -13.385 1.00 94.69 105 PRO A C 1
ATOM 777 O O . PRO A 1 105 ? -0.889 -4.520 -13.871 1.00 94.69 105 PRO A O 1
ATOM 780 N N . VAL A 1 106 ? 0.467 -5.741 -12.563 1.00 95.69 106 VAL A N 1
ATOM 781 C CA . VAL A 1 106 ? -0.567 -6.678 -12.122 1.00 95.69 106 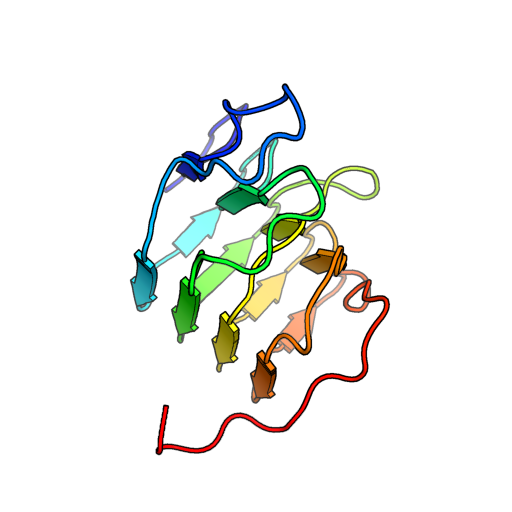VAL A CA 1
ATOM 782 C C . VAL A 1 106 ? -1.150 -6.201 -10.798 1.00 95.69 106 VAL A C 1
ATOM 784 O O . VAL A 1 106 ? -0.433 -6.057 -9.809 1.00 95.69 106 VAL A O 1
ATOM 787 N N . LEU A 1 107 ? -2.467 -6.005 -10.759 1.00 97.44 107 LEU A N 1
ATOM 788 C CA . LEU A 1 107 ? -3.217 -5.763 -9.529 1.00 97.44 107 LEU A CA 1
ATOM 789 C C . LEU A 1 107 ? -4.279 -6.848 -9.355 1.00 97.44 107 LEU A C 1
ATOM 791 O O . LEU A 1 107 ? -5.338 -6.806 -9.978 1.00 97.44 107 LEU A O 1
ATOM 795 N N . ALA A 1 108 ? -3.993 -7.814 -8.491 1.00 97.25 108 ALA A N 1
ATOM 796 C CA . ALA A 1 108 ? -4.846 -8.951 -8.193 1.00 97.25 108 ALA A CA 1
ATOM 797 C C . ALA A 1 108 ? -5.566 -8.758 -6.849 1.00 97.25 108 ALA A C 1
ATOM 799 O O . ALA A 1 108 ? -4.940 -8.603 -5.798 1.00 97.25 108 ALA A O 1
ATOM 800 N N . VAL A 1 109 ? -6.900 -8.768 -6.871 1.00 97.12 109 VAL A N 1
ATOM 801 C CA . VAL A 1 109 ? -7.741 -8.481 -5.701 1.00 97.12 109 VAL A CA 1
ATOM 802 C C . VAL A 1 109 ? -8.848 -9.529 -5.602 1.00 97.12 109 VAL A C 1
ATOM 804 O O . VAL A 1 109 ? -9.642 -9.689 -6.525 1.00 97.12 109 VAL A O 1
ATOM 807 N N . ALA A 1 110 ? -8.930 -10.244 -4.476 1.00 96.62 110 ALA A N 1
ATOM 808 C CA . ALA A 1 110 ? -9.955 -11.269 -4.255 1.00 96.62 110 ALA A CA 1
ATOM 809 C C . ALA A 1 110 ? -10.356 -11.381 -2.778 1.00 96.62 110 ALA A C 1
ATOM 811 O O . ALA A 1 110 ? -9.532 -11.198 -1.891 1.00 96.62 110 ALA A O 1
ATOM 812 N N . GLY A 1 111 ? -11.632 -11.654 -2.496 1.00 96.62 111 GLY A N 1
ATOM 813 C CA . GLY A 1 111 ? -12.102 -11.993 -1.142 1.00 96.62 111 GLY A CA 1
ATOM 814 C C . GLY A 1 111 ? -11.991 -10.894 -0.072 1.00 96.62 111 GLY A C 1
ATOM 815 O O . GLY A 1 111 ? -12.359 -11.118 1.080 1.00 96.62 111 GLY A O 1
ATOM 816 N N . ASN A 1 112 ? -11.522 -9.689 -0.418 1.00 97.75 112 ASN A N 1
ATOM 817 C CA . ASN A 1 112 ? -11.381 -8.608 0.555 1.00 97.75 112 ASN A CA 1
ATOM 818 C C . ASN A 1 112 ? -12.739 -8.048 0.976 1.00 97.75 112 ASN A C 1
ATOM 820 O O . ASN A 1 112 ? -13.632 -7.829 0.155 1.00 97.75 112 ASN A O 1
ATOM 824 N N . ARG A 1 113 ? -12.866 -7.733 2.264 1.00 98.50 113 ARG A N 1
ATOM 825 C CA . ARG A 1 113 ? -14.077 -7.164 2.850 1.00 98.50 113 ARG A CA 1
ATOM 826 C C . ARG A 1 113 ? -13.808 -5.771 3.400 1.00 98.50 113 ARG A C 1
ATOM 828 O O . ARG A 1 113 ? -13.063 -5.607 4.365 1.00 98.50 113 ARG A O 1
ATOM 835 N N . LEU A 1 114 ? -14.468 -4.779 2.811 1.00 98.38 114 LEU A N 1
ATOM 836 C CA . LEU A 1 114 ? -14.400 -3.377 3.218 1.00 98.38 114 LEU A CA 1
ATOM 837 C C . LEU A 1 114 ? -15.653 -3.029 4.033 1.00 98.38 114 LEU A C 1
ATOM 839 O O . LEU A 1 114 ? -16.769 -3.063 3.521 1.00 98.38 114 LEU A O 1
ATOM 843 N N . VAL A 1 115 ? -15.486 -2.731 5.322 1.00 98.50 115 VAL A N 1
ATOM 844 C CA . VAL A 1 115 ? -16.587 -2.430 6.251 1.00 98.50 115 VAL A CA 1
ATOM 845 C C . VAL A 1 115 ? -16.437 -1.002 6.760 1.00 98.50 115 VAL A C 1
ATOM 847 O O . VAL A 1 115 ? -15.534 -0.726 7.543 1.00 98.50 115 VAL A O 1
ATOM 850 N N . ARG A 1 116 ? -17.327 -0.090 6.339 1.00 98.12 116 ARG A N 1
ATOM 851 C CA . ARG A 1 116 ? -17.189 1.362 6.616 1.00 98.12 116 ARG A CA 1
ATOM 852 C C . ARG A 1 116 ? -15.798 1.895 6.236 1.00 98.12 116 ARG A C 1
ATOM 854 O O . ARG A 1 116 ? -15.253 2.790 6.868 1.00 98.12 116 ARG A O 1
ATOM 861 N N . THR A 1 117 ? -15.246 1.309 5.186 1.00 98.38 117 THR A N 1
ATOM 862 C CA . THR A 1 117 ? -13.975 1.660 4.566 1.00 98.38 117 THR A CA 1
ATOM 863 C C . THR A 1 117 ? -14.316 2.031 3.125 1.00 98.38 117 THR A C 1
ATOM 865 O O . THR A 1 117 ? -15.107 1.301 2.517 1.00 98.38 117 THR A O 1
ATOM 868 N N . PRO A 1 118 ? -13.800 3.146 2.579 1.00 98.06 118 PRO A N 1
ATOM 869 C CA . PRO A 1 118 ? -14.056 3.514 1.191 1.00 98.06 118 PRO A CA 1
ATOM 870 C C . PRO A 1 118 ? -13.618 2.417 0.217 1.00 98.06 118 PRO A C 1
ATOM 872 O O . PRO A 1 118 ? -12.720 1.630 0.525 1.00 98.06 118 PRO A O 1
ATOM 875 N N . GLU A 1 119 ? -14.228 2.396 -0.967 1.00 96.81 119 GLU A N 1
ATOM 876 C CA . GLU A 1 119 ? -13.795 1.513 -2.051 1.00 96.81 119 GLU A CA 1
ATOM 877 C C . GLU A 1 119 ? -12.331 1.771 -2.433 1.00 96.81 119 GLU A C 1
ATOM 879 O O . GLU A 1 119 ? -11.779 2.852 -2.201 1.00 96.81 119 GLU A O 1
ATOM 884 N N . MET A 1 120 ? -11.695 0.750 -3.011 1.00 97.06 120 MET A N 1
ATOM 885 C CA . MET A 1 120 ? -10.325 0.860 -3.492 1.00 97.06 120 MET A CA 1
ATOM 886 C C . MET A 1 120 ? -10.219 1.959 -4.553 1.00 97.06 120 MET A C 1
ATOM 888 O O . MET A 1 120 ? -10.996 2.005 -5.503 1.00 97.06 120 MET A O 1
ATOM 892 N N . GLN A 1 121 ? -9.223 2.823 -4.396 1.00 97.81 121 GLN A N 1
ATOM 893 C CA . GLN A 1 121 ? -8.896 3.873 -5.349 1.00 97.81 121 GLN A CA 1
ATOM 894 C C . GLN A 1 121 ? -7.772 3.370 -6.245 1.00 97.81 121 GLN A C 1
ATOM 896 O O . GLN A 1 121 ? -6.669 3.103 -5.767 1.00 97.81 121 GLN A O 1
ATOM 901 N N . THR A 1 122 ? -8.057 3.218 -7.533 1.00 97.81 122 THR A N 1
ATOM 902 C CA . THR A 1 122 ? -7.085 2.733 -8.509 1.00 97.81 122 THR A CA 1
ATOM 903 C C . THR A 1 122 ? -7.332 3.316 -9.892 1.00 97.81 122 THR A C 1
ATOM 905 O O . THR A 1 122 ? -8.460 3.664 -10.237 1.00 97.81 122 THR A O 1
ATOM 908 N N . ASP A 1 123 ? -6.258 3.459 -10.661 1.00 96.75 123 ASP A N 1
ATOM 909 C CA . ASP A 1 123 ? -6.242 3.933 -12.044 1.00 96.75 123 ASP A CA 1
ATOM 910 C C . ASP A 1 123 ? -6.145 2.791 -13.074 1.00 96.75 123 ASP A C 1
ATOM 912 O O . ASP A 1 123 ? -6.125 3.050 -14.277 1.00 96.75 123 ASP A O 1
ATOM 916 N N . ILE A 1 124 ? -6.149 1.534 -12.615 1.00 95.06 124 ILE A N 1
ATOM 917 C CA . ILE A 1 124 ? -6.254 0.329 -13.445 1.00 95.06 124 ILE A CA 1
ATOM 918 C C . ILE A 1 124 ? -7.359 -0.588 -12.916 1.00 95.06 124 ILE A C 1
ATOM 920 O O . ILE A 1 124 ? -7.727 -0.532 -11.746 1.00 95.06 124 ILE A O 1
ATOM 924 N N . ALA A 1 125 ? -7.896 -1.460 -13.767 1.00 94.19 125 ALA A N 1
ATOM 925 C CA . ALA A 1 125 ? -8.886 -2.441 -13.336 1.00 94.19 125 ALA A CA 1
ATOM 926 C C . ALA A 1 125 ? -8.204 -3.606 -12.589 1.00 94.19 125 ALA A C 1
ATOM 928 O O . ALA A 1 125 ? -7.323 -4.245 -13.169 1.00 94.19 125 ALA A O 1
ATOM 929 N N . PRO A 1 126 ? -8.611 -3.932 -11.345 1.00 94.56 126 PRO A N 1
ATOM 930 C CA . PRO A 1 126 ? -8.129 -5.129 -10.671 1.00 94.56 126 PRO A CA 1
ATOM 931 C C . PRO A 1 126 ? -8.578 -6.401 -11.395 1.00 94.56 126 PRO A C 1
ATOM 933 O O . PRO A 1 126 ? -9.711 -6.488 -11.875 1.00 94.56 126 PRO A O 1
ATOM 936 N N . ILE A 1 127 ? -7.717 -7.412 -11.405 1.00 93.56 127 ILE A N 1
ATOM 937 C CA . ILE A 1 127 ? -8.049 -8.767 -11.848 1.00 93.56 127 ILE A CA 1
ATOM 938 C C . ILE A 1 127 ? -8.334 -9.667 -10.642 1.00 93.56 127 ILE A C 1
ATOM 940 O O . ILE A 1 127 ? -7.918 -9.382 -9.517 1.00 93.56 127 ILE A O 1
ATOM 944 N N . ALA A 1 128 ? -9.040 -10.776 -10.865 1.00 85.75 128 ALA A N 1
ATOM 945 C CA . ALA A 1 128 ? -9.181 -11.797 -9.834 1.00 85.75 128 ALA A CA 1
ATOM 946 C C . ALA A 1 128 ? -7.806 -12.416 -9.533 1.00 85.75 128 ALA A C 1
ATOM 948 O O . ALA A 1 128 ? -7.074 -12.766 -10.458 1.00 85.75 128 ALA A O 1
ATOM 949 N N . ALA A 1 129 ? -7.464 -12.561 -8.251 1.00 74.56 129 ALA A N 1
ATOM 950 C CA . ALA A 1 129 ? -6.271 -13.304 -7.863 1.00 74.56 129 ALA A CA 1
ATOM 951 C C . ALA A 1 129 ? -6.448 -14.788 -8.220 1.00 74.56 129 ALA A C 1
ATOM 953 O O . ALA A 1 129 ? -7.421 -15.414 -7.799 1.00 74.56 129 ALA A O 1
ATOM 954 N N . THR A 1 130 ? -5.529 -15.337 -9.011 1.00 66.44 130 THR A N 1
ATOM 955 C CA . THR A 1 130 ? -5.421 -16.776 -9.276 1.00 66.44 130 THR A CA 1
ATOM 956 C C . THR A 1 130 ? -4.373 -17.387 -8.345 1.00 66.44 130 THR A C 1
ATOM 958 O O . THR A 1 130 ? -3.528 -16.677 -7.804 1.00 66.44 130 THR A O 1
ATOM 961 N N . GLU A 1 131 ? -4.408 -18.706 -8.142 1.00 53.97 131 GLU A N 1
ATOM 962 C CA . GLU A 1 131 ? -3.422 -19.411 -7.302 1.00 53.97 131 GLU A CA 1
ATOM 963 C C . GLU A 1 131 ? -2.008 -19.485 -7.925 1.00 53.97 131 GLU A C 1
ATOM 965 O O . GLU A 1 131 ? -1.116 -20.090 -7.340 1.00 53.97 131 GLU A O 1
ATOM 970 N N . GLU A 1 132 ? -1.787 -18.888 -9.103 1.00 48.06 132 GLU A N 1
ATOM 971 C CA . GLU A 1 132 ? -0.583 -19.091 -9.928 1.00 48.06 132 GLU A CA 1
ATOM 972 C C . GLU A 1 132 ? 0.435 -17.932 -9.916 1.00 48.06 132 GLU A C 1
ATOM 974 O O . GLU A 1 132 ? 1.323 -17.902 -10.769 1.00 48.06 132 GLU A O 1
ATOM 979 N N . PHE A 1 133 ? 0.363 -17.005 -8.957 1.00 48.25 133 PHE A N 1
ATOM 980 C CA . PHE A 1 133 ? 1.343 -15.916 -8.819 1.00 48.25 133 PHE A CA 1
ATOM 981 C C . PHE A 1 133 ? 1.996 -15.865 -7.433 1.00 48.25 133 PHE A C 1
ATOM 983 O O . PHE A 1 133 ? 1.282 -15.956 -6.411 1.00 48.25 133 PHE A O 1
#

Radius of gyration: 13.78 Å; Cα contacts (8 Å, |Δi|>4): 391; chains: 1; bounding box: 32×31×36 Å

pLDDT: mean 92.65, std 9.2, range [48.06, 98.81]

Foldseek 3Di:
DEQAQEELAEFAPPDVQPQDTRAQEDEAEEEEAENAQAANEATDGGHADPVDQFNAYYHERYEYYAQHACVHANYHEYQGQEYADYQYEYARYEAAEYEHDYDDGAAAYYNYHYHVYDYHHYPDDHDHDDPPD

Secondary structure (DSSP, 8-state):
-EEESS-SEEE----S-SS-BS-SEEEEES-EEEEESS-SEEEEB-SS--S----EEEEES-EEEEES-SSS-SEEEES-SEEEEES-EEES-PPEEEE--SS--EEEEES-EEESSPPPEESSPPBPPPTT-